Protein AF-A0A089I168-F1 (afdb_monomer)

Solvent-accessible surface area (backbone atoms only — not comparable to full-atom values): 5925 Å² 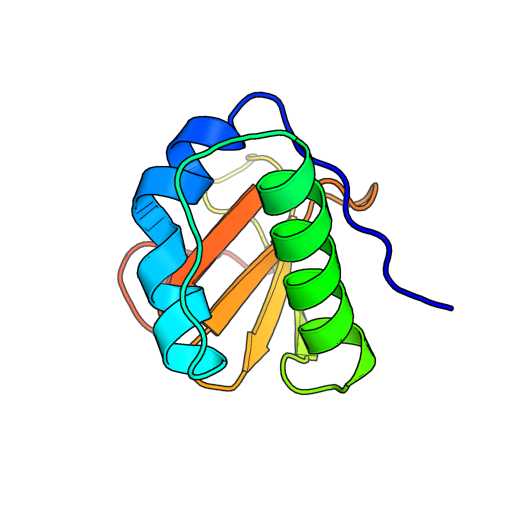total; per-residue (Å²): 133,82,57,71,50,42,83,39,97,60,36,71,60,46,45,72,76,38,45,65,60,55,24,68,67,68,76,48,88,79,77,72,95,48,71,69,49,49,54,49,53,35,50,52,54,21,45,34,49,69,72,56,52,24,38,82,78,49,44,28,21,77,46,93,93,48,72,63,25,42,35,25,46,34,82,63,35,25,41,34,25,39,86,90,33,34,42,66,48,71,41,53,50,82,39,80,72,54,68,48,54,48,73,113

Sequence (104 aa):
MYYSLTSGKNFKSHYLDHKKLLENSLGTKYKNYDDETTTRFLSDLGSLINDGKVKFIGNATLLPNGEVYKVYRGNGLTLTTKQNGEWHTPLESGEGLDKKFIFQ

Structure (mmCIF, N/CA/C/O backbone):
data_AF-A0A089I168-F1
#
_entry.id   AF-A0A089I168-F1
#
loop_
_atom_site.group_PDB
_atom_site.id
_atom_site.type_symbol
_atom_site.label_atom_id
_atom_site.label_alt_id
_atom_site.label_comp_id
_atom_site.label_asym_id
_atom_site.label_entity_id
_atom_site.label_seq_id
_atom_site.pdbx_PDB_ins_code
_atom_site.Cartn_x
_atom_site.Cartn_y
_atom_site.Cartn_z
_atom_site.occupancy
_atom_site.B_iso_or_equiv
_atom_site.auth_seq_id
_atom_site.auth_comp_id
_atom_site.auth_asym_id
_atom_site.auth_atom_id
_atom_site.pdbx_PDB_model_num
ATOM 1 N N . MET A 1 1 ? 4.182 -15.485 12.153 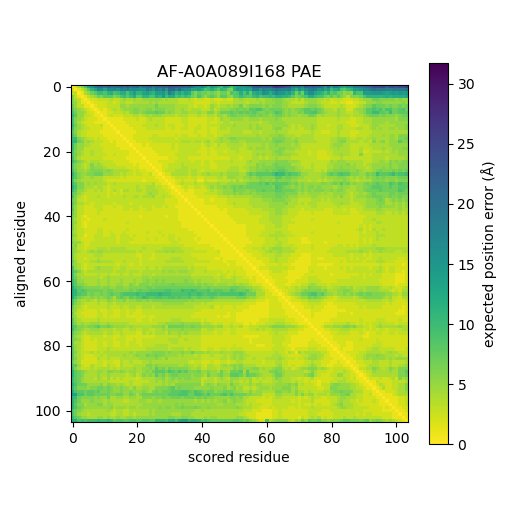1.00 47.38 1 MET A N 1
ATOM 2 C CA . MET A 1 1 ? 5.032 -14.274 12.115 1.00 47.38 1 MET A CA 1
ATOM 3 C C . MET A 1 1 ? 4.111 -13.102 11.850 1.00 47.38 1 MET A C 1
ATOM 5 O O . MET A 1 1 ? 3.387 -13.168 10.870 1.00 47.38 1 MET A O 1
ATOM 9 N N . TYR A 1 2 ? 4.088 -12.095 12.719 1.00 55.12 2 TYR A N 1
ATOM 10 C CA . TYR A 1 2 ? 3.356 -10.858 12.442 1.00 55.12 2 TYR A CA 1
ATOM 11 C C . TYR A 1 2 ? 4.188 -10.009 11.480 1.00 55.12 2 TYR A C 1
ATOM 13 O O . TYR A 1 2 ? 5.354 -9.738 11.770 1.00 55.12 2 TYR A O 1
ATOM 21 N N . TYR A 1 3 ? 3.619 -9.610 10.340 1.00 69.50 3 TYR A N 1
ATOM 22 C CA . TYR A 1 3 ? 4.246 -8.610 9.476 1.00 69.50 3 TYR A CA 1
ATOM 23 C C . TYR A 1 3 ? 4.277 -7.270 10.218 1.00 69.50 3 TYR A C 1
ATOM 25 O O . TYR A 1 3 ? 3.248 -6.612 10.361 1.00 69.50 3 TYR A O 1
ATOM 33 N N . SER A 1 4 ? 5.451 -6.899 10.729 1.00 79.12 4 SER A N 1
ATOM 34 C CA . SER A 1 4 ? 5.694 -5.592 11.339 1.00 79.12 4 SER A CA 1
ATOM 35 C C . SER A 1 4 ? 6.286 -4.669 10.283 1.00 79.12 4 SER A C 1
ATOM 37 O O . SER A 1 4 ? 7.347 -4.966 9.729 1.00 79.12 4 SER A O 1
ATOM 39 N N . LEU A 1 5 ? 5.572 -3.591 9.966 1.00 89.62 5 LEU A N 1
ATOM 40 C CA . LEU A 1 5 ? 6.004 -2.588 8.998 1.00 89.62 5 LEU A CA 1
ATOM 41 C C . LEU A 1 5 ? 6.663 -1.417 9.719 1.00 89.62 5 LEU A C 1
ATOM 43 O O . LEU A 1 5 ? 6.204 -0.993 10.779 1.00 89.62 5 LEU A O 1
ATOM 47 N N . THR A 1 6 ? 7.703 -0.859 9.110 1.00 91.00 6 THR A N 1
ATOM 48 C CA . THR A 1 6 ? 8.350 0.368 9.588 1.00 91.00 6 THR A CA 1
ATOM 49 C C . THR A 1 6 ? 8.052 1.539 8.657 1.00 91.00 6 THR A C 1
ATOM 51 O O . THR A 1 6 ? 7.767 1.356 7.470 1.00 91.00 6 THR A O 1
ATOM 54 N N . SER A 1 7 ? 8.099 2.760 9.190 1.00 88.69 7 SER A N 1
ATOM 55 C CA . SER A 1 7 ? 7.985 3.979 8.392 1.00 88.69 7 SER A CA 1
ATOM 56 C C . SER A 1 7 ? 9.302 4.292 7.676 1.00 88.69 7 SER A C 1
ATOM 58 O O . SER A 1 7 ? 10.384 4.192 8.251 1.00 88.69 7 SER A O 1
ATOM 60 N N . GLY A 1 8 ? 9.200 4.705 6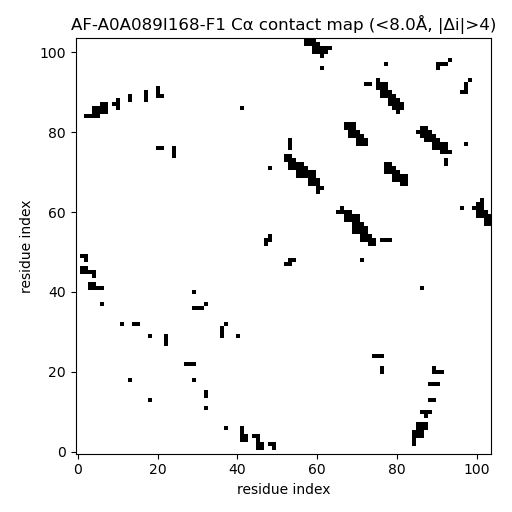.412 1.00 85.81 8 GLY A N 1
ATOM 61 C CA . 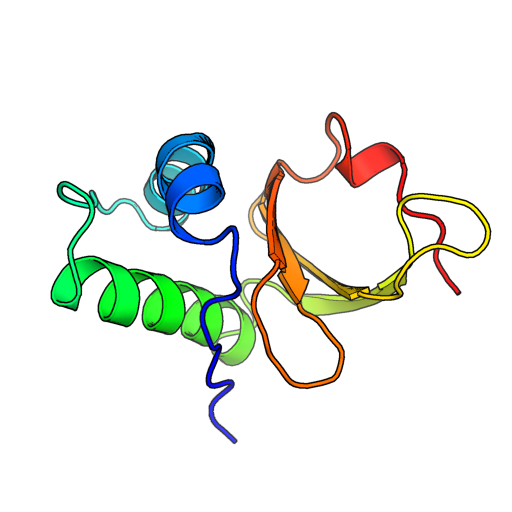GLY A 1 8 ? 10.318 5.254 5.646 1.00 85.81 8 GLY A CA 1
ATOM 62 C C . GLY A 1 8 ? 10.407 6.782 5.726 1.00 85.81 8 GLY A C 1
ATOM 63 O O . GLY A 1 8 ? 9.503 7.462 6.216 1.00 85.81 8 GLY A O 1
ATOM 64 N N . LYS A 1 9 ? 11.471 7.351 5.149 1.00 85.62 9 LYS A N 1
ATOM 65 C CA . LYS A 1 9 ? 11.739 8.809 5.144 1.00 85.62 9 LYS A CA 1
ATOM 66 C C . LYS A 1 9 ? 10.597 9.679 4.589 1.00 85.62 9 LYS A C 1
ATOM 68 O O . LYS A 1 9 ? 10.436 10.819 5.007 1.00 85.62 9 LYS A O 1
ATOM 73 N N . ASN A 1 10 ? 9.798 9.139 3.666 1.00 86.31 10 ASN A N 1
ATOM 74 C CA . ASN A 1 10 ? 8.698 9.850 3.003 1.00 86.31 10 ASN A CA 1
ATOM 75 C C . ASN A 1 10 ? 7.324 9.529 3.614 1.00 86.31 10 ASN A C 1
ATOM 77 O O . ASN A 1 10 ? 6.297 9.903 3.044 1.00 86.31 10 ASN A O 1
ATOM 81 N N . PHE A 1 11 ? 7.285 8.836 4.760 1.00 89.31 11 PHE A N 1
ATOM 82 C CA . PHE A 1 11 ? 6.052 8.269 5.300 1.00 89.31 11 PHE A CA 1
ATOM 83 C C . PHE A 1 11 ? 4.956 9.316 5.508 1.00 89.31 11 PHE A C 1
ATOM 85 O O . PHE A 1 11 ? 3.828 9.122 5.069 1.00 89.31 11 PHE A O 1
ATOM 92 N N . LYS A 1 12 ? 5.301 10.461 6.110 1.00 90.88 12 LYS A N 1
ATOM 93 C CA . LYS A 1 12 ? 4.339 11.531 6.405 1.00 90.88 12 LYS A CA 1
ATOM 94 C C . LYS A 1 12 ? 3.597 12.029 5.160 1.00 90.88 12 LYS A C 1
ATOM 96 O O . LYS A 1 12 ? 2.389 12.226 5.234 1.00 90.88 12 LYS A O 1
ATOM 101 N N . SER A 1 13 ? 4.296 12.225 4.038 1.00 90.38 13 SER A N 1
ATOM 102 C CA . SER A 1 13 ? 3.665 12.683 2.790 1.00 90.38 13 SER A CA 1
ATOM 103 C C . SER A 1 13 ? 2.694 11.629 2.272 1.00 90.38 13 SER A C 1
ATOM 105 O O . SER A 1 13 ? 1.507 11.900 2.140 1.00 90.38 13 SER A O 1
ATOM 107 N N . HIS A 1 14 ? 3.170 10.391 2.105 1.00 88.62 14 HIS A N 1
ATOM 108 C CA . HIS A 1 14 ? 2.342 9.293 1.608 1.00 88.62 14 HIS A CA 1
ATOM 109 C C . HIS A 1 14 ? 1.145 8.997 2.518 1.00 88.62 14 HIS A C 1
ATOM 111 O O . HIS A 1 14 ? 0.064 8.681 2.028 1.00 88.62 14 HIS A O 1
ATOM 117 N N . TYR A 1 15 ? 1.300 9.131 3.836 1.00 90.06 15 TYR A N 1
ATOM 118 C CA . TYR A 1 15 ? 0.187 9.032 4.774 1.00 90.06 15 TYR A CA 1
ATOM 119 C C . TYR A 1 15 ? -0.890 10.083 4.470 1.00 90.06 15 TYR A C 1
ATOM 121 O O . TYR A 1 15 ? -2.061 9.738 4.333 1.00 90.06 15 TYR A O 1
ATOM 129 N N . LEU A 1 16 ? -0.515 11.358 4.335 1.00 90.12 16 LEU A N 1
ATOM 130 C CA . LEU A 1 16 ? -1.475 12.433 4.064 1.00 90.12 16 LEU A CA 1
ATOM 131 C C . LEU A 1 16 ? -2.179 12.249 2.714 1.00 90.12 16 LEU A C 1
ATOM 133 O O . LEU A 1 16 ? -3.395 12.438 2.640 1.00 90.12 16 LEU A O 1
ATOM 137 N N . ASP A 1 17 ? -1.434 11.823 1.696 1.00 87.75 17 ASP A N 1
ATOM 138 C CA . ASP A 1 17 ? -1.933 11.656 0.330 1.00 87.75 17 ASP A CA 1
ATOM 139 C C . ASP A 1 17 ? -2.840 10.424 0.185 1.00 87.75 17 ASP A C 1
ATOM 141 O O . ASP A 1 17 ? -3.825 10.448 -0.556 1.00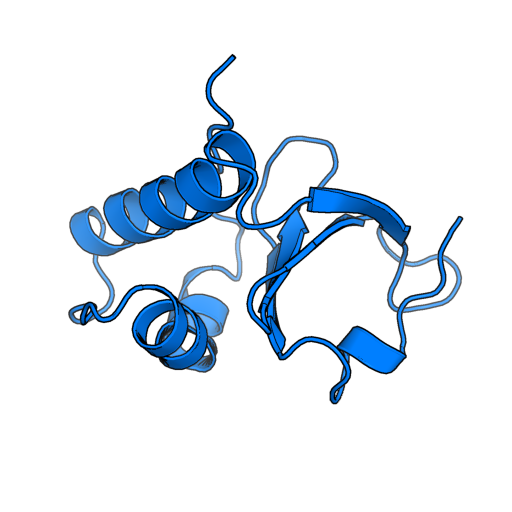 87.75 17 ASP A O 1
ATOM 145 N N . HIS A 1 18 ? -2.545 9.343 0.916 1.00 86.00 18 HIS A N 1
ATOM 146 C CA . HIS A 1 18 ? -3.153 8.034 0.672 1.00 86.00 18 HIS A CA 1
ATOM 147 C C . HIS A 1 18 ? -3.966 7.468 1.837 1.00 86.00 18 HIS A C 1
ATOM 149 O O . HIS A 1 18 ? -4.602 6.427 1.658 1.00 86.00 18 HIS A O 1
ATOM 155 N N . LYS A 1 19 ? -4.040 8.129 3.006 1.00 89.75 19 LYS A N 1
ATOM 156 C CA . LYS A 1 19 ? -4.814 7.600 4.148 1.00 89.75 19 LYS A CA 1
ATOM 157 C C . LYS A 1 19 ? -6.258 7.264 3.788 1.00 89.75 19 LYS A C 1
ATOM 159 O O . LYS A 1 19 ? -6.763 6.242 4.234 1.00 89.75 19 LYS A O 1
ATOM 164 N N . LYS A 1 20 ? -6.892 8.059 2.917 1.00 89.94 20 LYS A N 1
ATOM 165 C CA . LYS A 1 20 ? -8.276 7.838 2.466 1.00 89.94 20 LYS A CA 1
ATOM 166 C C . LYS A 1 20 ? -8.482 6.482 1.783 1.00 89.94 20 LYS A C 1
ATOM 168 O O . LYS A 1 20 ? -9.555 5.910 1.925 1.00 89.94 20 LYS A O 1
ATOM 173 N N . LEU A 1 21 ? -7.475 5.953 1.083 1.00 88.44 21 LEU A N 1
ATOM 174 C CA . LEU A 1 21 ? -7.562 4.622 0.470 1.00 88.44 21 LEU A CA 1
ATOM 175 C C . LEU A 1 21 ? -7.718 3.544 1.545 1.00 88.44 21 LEU A C 1
ATOM 177 O O . LEU A 1 21 ? -8.589 2.681 1.449 1.00 88.44 21 LEU A O 1
ATOM 181 N N . LEU A 1 22 ? -6.915 3.637 2.606 1.00 88.06 22 LEU A N 1
ATOM 182 C CA . LEU A 1 22 ? -6.984 2.696 3.716 1.00 88.06 22 LEU A CA 1
ATOM 183 C C . LEU A 1 22 ? -8.258 2.891 4.550 1.00 88.06 22 LEU A C 1
ATOM 185 O O . LEU A 1 22 ? -8.886 1.909 4.936 1.00 88.06 22 LEU A O 1
ATOM 189 N N . GLU A 1 23 ? -8.691 4.138 4.765 1.00 91.94 23 GLU A N 1
ATOM 190 C CA . GLU A 1 23 ? -9.974 4.441 5.415 1.00 91.94 23 GLU A CA 1
ATOM 191 C C . GLU A 1 23 ? -11.151 3.785 4.686 1.00 91.94 23 GLU A C 1
ATOM 193 O O . GLU A 1 23 ? -12.002 3.172 5.326 1.00 91.94 23 GLU A O 1
ATOM 198 N N . ASN A 1 24 ? -11.183 3.875 3.353 1.00 87.94 24 ASN A N 1
ATOM 199 C CA . ASN A 1 24 ? -12.231 3.264 2.536 1.00 87.94 24 ASN A CA 1
ATOM 200 C C . ASN A 1 24 ? -12.187 1.731 2.600 1.00 87.94 24 ASN A C 1
ATOM 202 O O . ASN A 1 24 ? -13.235 1.093 2.625 1.00 87.94 24 ASN A O 1
ATOM 206 N N . SER A 1 25 ? -10.989 1.142 2.657 1.00 84.44 25 SER A N 1
ATOM 207 C CA . SER A 1 25 ? -10.812 -0.312 2.754 1.00 84.44 25 SER A CA 1
ATOM 208 C C . SER A 1 25 ? -11.214 -0.870 4.128 1.00 84.44 25 SER A C 1
ATOM 210 O O . SER A 1 25 ? -11.776 -1.960 4.216 1.00 84.44 25 SER A O 1
ATOM 212 N N . LEU A 1 26 ? -10.942 -0.127 5.206 1.00 86.12 26 LEU A N 1
ATOM 213 C CA . LEU A 1 26 ? -11.171 -0.572 6.587 1.00 86.12 26 LEU A CA 1
ATOM 214 C C . LEU A 1 26 ? -12.481 -0.065 7.200 1.00 86.12 26 LEU A C 1
ATOM 216 O O . LEU A 1 26 ? -12.880 -0.543 8.259 1.00 86.12 26 LEU A O 1
ATOM 220 N N . GLY A 1 27 ? -13.121 0.937 6.596 1.00 87.69 27 GLY A N 1
ATOM 221 C CA . GLY A 1 27 ? -14.282 1.616 7.173 1.00 87.69 27 GLY A CA 1
ATOM 222 C C . GLY A 1 27 ? -13.958 2.441 8.426 1.00 87.69 27 GLY A C 1
ATOM 223 O O . GLY A 1 27 ? -14.857 2.745 9.207 1.00 87.69 27 GLY A O 1
ATOM 224 N N . THR A 1 28 ? -12.689 2.803 8.649 1.00 88.69 28 THR A N 1
ATOM 225 C CA . THR A 1 28 ? -12.258 3.602 9.813 1.00 88.69 28 THR A CA 1
ATOM 226 C C . THR A 1 28 ? -11.678 4.941 9.375 1.00 88.69 28 THR A C 1
ATOM 228 O O . THR A 1 28 ? -11.292 5.099 8.222 1.00 88.69 28 THR A O 1
ATOM 231 N N . LYS A 1 29 ? -11.610 5.919 10.285 1.00 92.25 29 LYS A N 1
ATOM 232 C CA . LYS A 1 29 ? -10.967 7.217 10.034 1.00 92.25 29 LYS A CA 1
ATOM 233 C C . LYS A 1 29 ? -9.631 7.326 10.756 1.00 92.25 29 LYS A C 1
ATOM 235 O O . LYS A 1 29 ? -9.479 6.832 11.878 1.00 92.25 29 LYS A O 1
ATOM 240 N N . TYR A 1 30 ? -8.679 8.003 10.122 1.00 92.19 30 TYR A N 1
ATOM 241 C CA . TYR A 1 30 ? -7.413 8.370 10.740 1.00 92.19 30 TYR A CA 1
ATOM 242 C C . TYR A 1 30 ? -7.375 9.863 11.068 1.00 92.19 30 TYR A C 1
ATOM 244 O O . TYR A 1 30 ? -7.870 10.714 10.320 1.00 92.19 30 TYR A O 1
ATOM 252 N N . LYS A 1 31 ? -6.751 10.177 12.205 1.00 92.00 31 LYS A N 1
ATOM 253 C CA . LYS A 1 31 ? -6.576 11.543 12.704 1.00 92.00 31 LYS A CA 1
ATOM 254 C C . LYS A 1 31 ? -5.519 12.300 11.880 1.00 92.00 31 LYS A C 1
ATOM 256 O O . LYS A 1 31 ? -5.126 11.908 10.772 1.00 92.00 31 LYS A O 1
ATOM 261 N N . ASN A 1 32 ? -5.086 13.442 12.396 1.00 89.06 32 ASN A N 1
ATOM 262 C CA . ASN A 1 32 ? -3.909 14.120 11.872 1.00 89.06 32 ASN A CA 1
ATOM 263 C C . ASN A 1 32 ? -2.653 13.283 12.127 1.00 89.06 32 ASN A C 1
ATOM 265 O O . ASN A 1 32 ? -2.659 12.362 12.933 1.00 89.06 32 ASN A O 1
ATOM 269 N N . TYR A 1 33 ? -1.599 13.574 11.373 1.00 90.00 33 TYR A N 1
ATOM 270 C CA . TYR A 1 33 ? -0.336 12.865 11.504 1.00 90.00 33 TYR A CA 1
ATOM 271 C C . TYR A 1 33 ? 0.298 13.127 12.879 1.00 90.00 33 TYR A C 1
ATOM 273 O O . TYR A 1 33 ? 0.618 14.274 13.192 1.00 90.00 33 TYR A O 1
ATOM 281 N N . ASP A 1 34 ? 0.509 12.060 13.641 1.00 90.88 34 ASP A N 1
ATOM 282 C CA . ASP A 1 34 ? 1.257 11.998 14.897 1.00 90.88 34 ASP A CA 1
ATOM 283 C C . ASP A 1 34 ? 1.837 10.579 15.076 1.00 90.88 34 ASP A C 1
ATOM 285 O O . ASP A 1 34 ? 1.657 9.706 14.213 1.00 90.88 34 ASP A O 1
ATOM 289 N N . ASP A 1 35 ? 2.568 10.350 16.166 1.00 89.50 35 ASP A N 1
ATOM 290 C CA . ASP A 1 35 ? 3.237 9.070 16.418 1.00 89.50 35 ASP A CA 1
ATOM 291 C C . ASP A 1 35 ? 2.230 7.933 16.653 1.00 89.50 35 ASP A C 1
ATOM 293 O O . ASP A 1 35 ? 2.369 6.858 16.070 1.00 89.50 35 ASP A O 1
ATOM 297 N N . GLU A 1 36 ? 1.162 8.180 17.421 1.00 90.50 36 GLU A N 1
ATOM 298 C CA . GLU A 1 36 ? 0.102 7.194 17.691 1.00 90.50 36 GLU A CA 1
ATOM 299 C C . GLU A 1 36 ? -0.586 6.750 16.392 1.00 90.50 36 GLU A C 1
ATOM 301 O O . GLU A 1 36 ? -0.747 5.557 16.118 1.00 90.50 36 GLU A O 1
ATOM 306 N N . THR A 1 37 ? -0.950 7.715 15.549 1.00 89.81 37 THR A N 1
ATOM 307 C CA . THR A 1 37 ? -1.595 7.482 14.259 1.00 89.81 37 THR A CA 1
ATOM 308 C C . THR A 1 37 ? -0.656 6.763 13.300 1.00 89.81 37 THR A C 1
ATOM 310 O O . THR A 1 37 ? -1.104 5.886 12.566 1.00 89.81 37 THR A O 1
ATOM 313 N N . THR A 1 38 ? 0.642 7.071 13.333 1.00 88.62 38 THR A N 1
ATOM 314 C CA . THR A 1 38 ? 1.662 6.373 12.538 1.00 88.62 38 THR A CA 1
ATOM 315 C C . THR A 1 38 ? 1.757 4.902 12.933 1.00 88.62 38 THR A C 1
ATOM 317 O O . THR A 1 38 ? 1.664 4.028 12.068 1.00 88.62 38 THR A O 1
ATOM 320 N N . THR A 1 39 ? 1.875 4.614 14.233 1.00 91.00 39 THR A N 1
ATOM 321 C CA . THR A 1 39 ? 1.910 3.240 14.749 1.00 91.00 39 THR A CA 1
ATOM 322 C C . THR A 1 39 ? 0.644 2.477 14.373 1.00 91.00 39 THR A C 1
ATOM 324 O O . THR A 1 39 ? 0.730 1.362 13.855 1.00 91.00 39 THR A O 1
ATOM 327 N N . ARG A 1 40 ? -0.532 3.087 14.566 1.00 91.75 40 ARG A N 1
ATOM 328 C CA . ARG A 1 40 ? -1.812 2.473 14.200 1.00 91.75 40 ARG A CA 1
ATOM 329 C C . ARG A 1 40 ? -1.900 2.197 12.698 1.00 91.75 40 ARG A C 1
ATOM 331 O O . ARG A 1 40 ? -2.268 1.097 12.307 1.00 91.75 40 ARG A O 1
ATOM 338 N N . PHE A 1 41 ? -1.528 3.161 11.860 1.00 91.44 41 PHE A N 1
ATOM 339 C CA . PHE A 1 41 ? -1.593 3.029 10.405 1.00 91.44 41 PHE A CA 1
ATOM 340 C C . PHE A 1 41 ? -0.699 1.893 9.886 1.00 91.44 41 PHE A C 1
ATOM 342 O O . PHE A 1 41 ? -1.140 1.071 9.084 1.00 91.44 41 PHE A O 1
ATOM 349 N N . LEU A 1 42 ? 0.539 1.796 10.381 1.00 92.31 42 LEU A N 1
ATOM 350 C CA . LEU A 1 42 ? 1.451 0.698 10.041 1.00 92.31 42 LEU A CA 1
ATOM 351 C C . LEU A 1 42 ? 0.931 -0.659 10.538 1.00 92.31 42 LEU A C 1
ATOM 353 O O . LEU A 1 42 ? 1.014 -1.647 9.807 1.00 92.31 42 LEU A O 1
ATOM 357 N N . SER A 1 43 ? 0.363 -0.706 11.747 1.00 92.06 43 SER A N 1
ATOM 358 C CA . SER A 1 43 ? -0.251 -1.918 12.302 1.00 92.06 43 SER A CA 1
ATOM 359 C C . SER A 1 43 ? -1.445 -2.391 11.471 1.00 92.06 43 SER A C 1
ATOM 361 O O . SER A 1 43 ? -1.568 -3.585 11.189 1.00 92.06 43 SER A O 1
ATOM 363 N N . ASP A 1 44 ? -2.314 -1.475 11.045 1.00 92.12 44 ASP A N 1
ATOM 364 C CA . ASP A 1 44 ? -3.484 -1.795 10.226 1.00 92.12 44 ASP A CA 1
ATOM 365 C C . ASP A 1 44 ? -3.055 -2.355 8.858 1.00 92.12 44 ASP A C 1
ATOM 367 O O . ASP A 1 44 ? -3.569 -3.382 8.412 1.00 92.12 44 ASP A O 1
ATOM 371 N N . LEU A 1 45 ? -2.044 -1.751 8.222 1.00 91.06 45 LEU A N 1
ATOM 372 C CA . LEU A 1 45 ? -1.455 -2.258 6.978 1.00 91.06 45 LEU A CA 1
ATOM 373 C C . LEU A 1 45 ? -0.815 -3.642 7.142 1.00 91.06 45 LEU A C 1
ATOM 375 O O . LEU A 1 45 ? -1.017 -4.517 6.299 1.00 91.06 45 LEU A O 1
ATOM 379 N N . GLY A 1 46 ? -0.062 -3.861 8.223 1.00 92.25 46 GLY A N 1
ATOM 380 C CA . GLY A 1 46 ? 0.507 -5.173 8.535 1.00 92.25 46 GLY A CA 1
ATOM 381 C C . GLY A 1 46 ? -0.582 -6.226 8.748 1.00 92.25 46 GLY A C 1
ATOM 382 O O . GLY A 1 46 ? -0.467 -7.353 8.264 1.00 92.25 46 GLY A O 1
ATOM 383 N N . SER A 1 47 ? -1.685 -5.842 9.394 1.00 91.75 47 SER A N 1
ATOM 384 C CA . SER A 1 47 ? -2.845 -6.712 9.609 1.00 91.75 47 SER A CA 1
ATOM 385 C C . SER A 1 47 ? -3.532 -7.088 8.298 1.00 91.75 47 SER A C 1
ATOM 387 O O . SER A 1 47 ? -3.905 -8.241 8.136 1.00 91.75 47 SER A O 1
ATOM 389 N N . LEU A 1 48 ? -3.613 -6.192 7.304 1.00 91.31 48 LEU A N 1
ATOM 390 C CA . LEU A 1 48 ? -4.135 -6.554 5.976 1.00 91.31 48 LEU A CA 1
ATOM 391 C C . LEU A 1 48 ? -3.346 -7.696 5.315 1.00 91.31 48 LEU A C 1
ATOM 393 O O . LEU A 1 48 ? -3.946 -8.547 4.655 1.00 91.31 48 LEU A O 1
ATOM 397 N N . ILE A 1 49 ? -2.019 -7.709 5.482 1.00 91.94 49 ILE A N 1
ATOM 398 C CA . ILE A 1 49 ? -1.158 -8.787 4.979 1.00 91.94 49 ILE A CA 1
ATOM 399 C C . ILE A 1 49 ? -1.390 -10.062 5.800 1.00 91.94 49 ILE A C 1
ATOM 401 O O . ILE A 1 49 ? -1.610 -11.128 5.227 1.00 91.94 49 ILE A O 1
ATOM 405 N N . ASN A 1 50 ? -1.364 -9.959 7.133 1.00 91.75 50 ASN A N 1
ATOM 406 C CA . ASN A 1 50 ? -1.503 -11.109 8.034 1.00 91.75 50 ASN A CA 1
ATOM 407 C C . ASN A 1 50 ? -2.873 -11.795 7.905 1.00 91.75 50 ASN A C 1
ATOM 409 O O . ASN A 1 50 ? -2.944 -13.021 7.891 1.00 91.75 50 ASN A O 1
ATOM 413 N N . ASP A 1 51 ? -3.940 -11.010 7.753 1.00 91.50 51 ASP A N 1
ATOM 414 C CA . ASP A 1 51 ? -5.314 -11.484 7.560 1.00 91.50 51 ASP A CA 1
ATOM 415 C C . ASP A 1 51 ? -5.539 -12.068 6.152 1.00 91.50 51 ASP A C 1
ATOM 417 O O . ASP A 1 51 ? -6.612 -12.596 5.859 1.00 91.50 51 ASP A O 1
ATOM 421 N N . GLY A 1 52 ? -4.575 -11.921 5.235 1.00 91.25 52 GLY A N 1
ATOM 422 C CA . GLY A 1 52 ? -4.703 -12.346 3.839 1.00 91.25 52 GLY A CA 1
ATOM 423 C C . GLY A 1 52 ? -5.679 -11.505 3.006 1.00 91.25 52 GLY A C 1
ATOM 424 O O . GLY A 1 52 ? -6.056 -11.922 1.907 1.00 91.25 52 GLY A O 1
ATOM 425 N N . LYS A 1 53 ? -6.078 -10.325 3.505 1.00 91.94 53 LYS A N 1
ATOM 426 C CA . LYS A 1 53 ? -6.919 -9.345 2.790 1.00 91.94 53 LYS A CA 1
ATOM 427 C C . LYS A 1 53 ? -6.194 -8.753 1.586 1.00 91.94 53 LYS A C 1
ATOM 429 O O . LYS A 1 53 ? -6.822 -8.469 0.571 1.00 91.94 53 LYS A O 1
ATOM 434 N N . VAL A 1 54 ? -4.875 -8.609 1.695 1.00 92.62 54 VAL A N 1
ATOM 435 C CA . VAL A 1 54 ? -3.974 -8.420 0.557 1.00 92.62 54 VAL A CA 1
ATOM 436 C C . VAL A 1 54 ? -3.009 -9.596 0.491 1.00 92.62 54 VAL A C 1
ATOM 438 O O . VAL A 1 54 ? -2.553 -10.100 1.516 1.00 92.62 54 VAL A O 1
ATOM 441 N N . LYS A 1 55 ? -2.695 -10.054 -0.719 1.00 94.56 55 LYS A N 1
ATOM 442 C CA . LYS A 1 55 ? -1.816 -11.206 -0.947 1.00 94.56 55 LYS A CA 1
ATOM 443 C C . LYS A 1 55 ? -0.577 -10.771 -1.692 1.00 94.56 55 LYS A C 1
ATOM 445 O O . LYS A 1 55 ? -0.671 -9.940 -2.589 1.00 94.56 55 LYS A O 1
ATOM 450 N N . PHE A 1 56 ? 0.565 -11.347 -1.335 1.00 94.94 56 PHE A N 1
ATOM 451 C CA . PHE A 1 56 ? 1.793 -11.150 -2.093 1.00 94.94 56 PHE A CA 1
ATOM 452 C C . PHE A 1 56 ? 1.598 -11.671 -3.519 1.00 94.94 56 PHE A C 1
ATOM 454 O O . PHE A 1 56 ? 1.172 -12.811 -3.699 1.00 94.94 56 PHE A O 1
ATOM 461 N N . ILE A 1 57 ? 1.895 -10.836 -4.511 1.00 95.44 57 ILE A N 1
ATOM 462 C CA . ILE A 1 57 ? 1.758 -11.189 -5.931 1.00 95.44 57 ILE A CA 1
ATOM 463 C C . ILE A 1 57 ? 3.091 -11.208 -6.681 1.00 95.44 57 ILE A C 1
ATOM 465 O O . ILE A 1 57 ? 3.135 -11.670 -7.815 1.00 95.44 57 ILE A O 1
ATOM 469 N N . GLY A 1 58 ? 4.168 -10.717 -6.066 1.00 95.19 58 GLY A N 1
ATOM 470 C CA . GLY A 1 58 ? 5.496 -10.721 -6.667 1.00 95.19 58 GLY A CA 1
ATOM 471 C C . GLY A 1 58 ? 6.350 -9.532 -6.250 1.00 95.19 58 GLY A C 1
ATOM 472 O O . GLY A 1 58 ? 5.907 -8.619 -5.547 1.00 95.19 58 GLY A O 1
ATOM 473 N N . ASN A 1 59 ? 7.598 -9.562 -6.703 1.00 95.75 59 ASN A N 1
ATOM 474 C CA . ASN A 1 59 ? 8.511 -8.435 -6.607 1.00 95.75 59 ASN A CA 1
ATOM 475 C C . ASN A 1 59 ? 8.413 -7.607 -7.890 1.00 95.75 59 ASN A C 1
ATOM 477 O O . ASN A 1 59 ? 8.379 -8.170 -8.982 1.00 95.75 59 ASN A O 1
ATOM 481 N N . ALA A 1 60 ? 8.367 -6.284 -7.769 1.00 95.00 60 ALA A N 1
ATOM 482 C CA . ALA A 1 60 ? 8.269 -5.402 -8.923 1.00 95.00 60 ALA A CA 1
ATOM 483 C C . ALA A 1 60 ? 9.008 -4.083 -8.715 1.00 95.00 60 ALA A C 1
ATOM 485 O O . ALA A 1 60 ? 9.274 -3.661 -7.589 1.00 95.00 60 ALA A O 1
ATOM 486 N N . THR A 1 61 ? 9.285 -3.402 -9.820 1.00 94.12 61 THR A N 1
ATOM 487 C CA . THR A 1 61 ? 9.807 -2.035 -9.831 1.00 94.12 61 THR A CA 1
ATOM 488 C C . THR A 1 61 ? 8.899 -1.112 -10.640 1.00 94.12 61 THR A C 1
ATOM 490 O O . THR A 1 61 ? 8.158 -1.564 -11.512 1.00 94.12 61 THR A O 1
ATOM 493 N N . LEU A 1 62 ? 8.932 0.187 -10.342 1.00 88.69 62 LEU A N 1
ATOM 494 C CA . LEU A 1 62 ? 8.191 1.214 -11.089 1.00 88.69 62 LEU A CA 1
ATOM 495 C C . LEU A 1 62 ? 9.008 1.816 -12.241 1.00 88.69 62 LEU A C 1
ATOM 497 O O . LEU A 1 62 ? 8.446 2.501 -13.094 1.00 88.69 62 LEU A O 1
ATOM 501 N N . LEU A 1 63 ? 10.326 1.598 -12.258 1.00 88.56 63 LEU A N 1
ATOM 502 C CA . LEU A 1 63 ? 11.249 2.138 -13.254 1.00 88.56 63 LEU A CA 1
ATOM 503 C C . LEU A 1 63 ? 12.275 1.065 -13.643 1.00 88.56 63 LEU A C 1
ATOM 505 O O . LEU A 1 63 ? 12.705 0.308 -12.772 1.00 88.56 63 LEU A O 1
ATOM 509 N N . PRO A 1 64 ? 12.733 1.009 -14.905 1.00 86.75 64 PRO A N 1
ATOM 510 C CA . PRO A 1 64 ? 13.851 0.148 -15.279 1.00 86.75 64 PRO A CA 1
ATOM 511 C C . PRO A 1 64 ? 15.072 0.422 -14.389 1.00 86.75 64 PRO A C 1
ATOM 513 O O . PRO A 1 64 ? 15.468 1.574 -14.224 1.00 86.75 64 PRO A O 1
ATOM 516 N N . ASN A 1 65 ? 15.654 -0.633 -13.810 1.00 85.06 65 ASN A N 1
ATOM 517 C CA . ASN A 1 65 ? 16.765 -0.566 -12.844 1.00 85.06 65 ASN A CA 1
ATOM 518 C C . ASN A 1 65 ? 16.458 0.210 -11.545 1.00 85.06 65 ASN A C 1
ATOM 520 O O . ASN A 1 65 ? 17.377 0.626 -10.840 1.00 85.06 65 ASN A O 1
ATOM 524 N N . GLY A 1 66 ? 15.179 0.426 -11.231 1.00 86.69 66 GLY A N 1
ATOM 525 C CA . GLY A 1 66 ? 14.745 1.057 -9.992 1.00 86.69 66 GLY A CA 1
ATOM 526 C C . GLY A 1 66 ? 14.818 0.126 -8.781 1.00 86.69 66 GLY A C 1
ATOM 527 O O . GLY A 1 66 ? 15.169 -1.051 -8.869 1.00 86.69 66 GLY A O 1
ATOM 528 N N . GLU A 1 67 ? 14.432 0.662 -7.624 1.00 90.62 67 GLU A N 1
ATOM 529 C CA . GLU A 1 67 ? 14.279 -0.131 -6.404 1.00 90.62 67 GLU A CA 1
ATOM 530 C C . GLU A 1 67 ? 13.183 -1.199 -6.591 1.00 90.62 67 GLU A C 1
ATOM 532 O O . GLU A 1 67 ? 12.175 -0.970 -7.271 1.00 90.62 67 GLU A O 1
ATOM 537 N N . VAL A 1 68 ? 13.410 -2.382 -6.013 1.00 93.38 68 VAL A N 1
ATOM 538 C CA . VAL A 1 68 ? 12.498 -3.528 -6.093 1.00 93.38 68 VAL A CA 1
ATOM 539 C C . VAL A 1 68 ? 11.678 -3.622 -4.813 1.00 93.38 68 VAL A C 1
ATOM 541 O O . VAL A 1 68 ? 12.216 -3.799 -3.716 1.00 93.38 68 VAL A O 1
ATOM 544 N N . TYR A 1 69 ? 10.361 -3.571 -4.968 1.00 94.12 69 TYR A N 1
ATOM 545 C CA . TYR A 1 69 ? 9.392 -3.655 -3.885 1.00 94.12 69 TYR A CA 1
ATOM 546 C C . TYR A 1 69 ? 8.675 -5.002 -3.906 1.00 94.12 69 TYR A C 1
ATOM 548 O O . TYR A 1 69 ? 8.383 -5.553 -4.967 1.00 94.12 69 TYR A O 1
ATOM 556 N N . LYS A 1 70 ? 8.335 -5.513 -2.723 1.00 95.19 70 LYS A N 1
ATOM 557 C CA . LYS A 1 70 ? 7.320 -6.556 -2.577 1.00 95.19 70 LYS A CA 1
ATOM 558 C C . LYS A 1 70 ? 5.957 -5.920 -2.820 1.00 95.19 70 LYS A C 1
ATOM 560 O O . LYS A 1 70 ? 5.647 -4.900 -2.199 1.00 95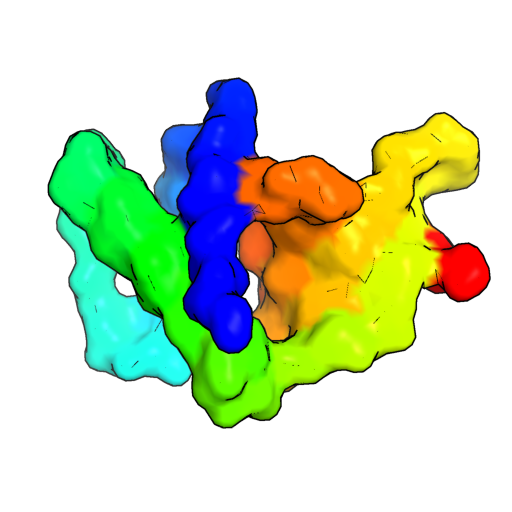.19 70 LYS A O 1
ATOM 565 N N . VAL A 1 71 ? 5.151 -6.524 -3.688 1.00 95.44 71 VAL A N 1
ATOM 566 C CA . VAL A 1 71 ? 3.813 -6.035 -4.028 1.00 95.44 71 VAL A CA 1
ATOM 567 C C . VAL A 1 71 ? 2.760 -6.979 -3.466 1.00 95.44 71 VAL A C 1
ATOM 569 O O . VAL A 1 71 ? 2.802 -8.190 -3.695 1.00 95.44 71 VAL A O 1
ATOM 572 N N . TYR A 1 72 ? 1.792 -6.407 -2.755 1.00 95.12 72 TYR A N 1
ATOM 573 C CA . TYR A 1 72 ? 0.622 -7.107 -2.244 1.00 95.12 72 TYR A CA 1
ATOM 574 C C . TYR A 1 72 ? -0.638 -6.487 -2.836 1.00 95.12 72 TYR A C 1
ATOM 576 O O . TYR A 1 72 ? -0.740 -5.264 -2.881 1.00 95.12 72 TYR A O 1
ATOM 584 N N . ARG A 1 73 ? -1.604 -7.301 -3.269 1.00 94.75 73 ARG A N 1
ATOM 585 C CA . ARG A 1 73 ? -2.883 -6.816 -3.813 1.00 94.75 73 ARG A CA 1
ATOM 586 C C . ARG A 1 73 ? -4.084 -7.500 -3.179 1.00 94.75 73 ARG A C 1
ATOM 588 O O . ARG A 1 73 ? -4.035 -8.692 -2.873 1.00 94.75 73 ARG A O 1
ATOM 595 N N . GLY A 1 74 ? -5.167 -6.748 -3.018 1.00 92.00 74 GLY A N 1
ATOM 596 C CA . GLY A 1 74 ? -6.468 -7.245 -2.572 1.00 92.00 74 GLY A CA 1
ATOM 597 C C . GLY A 1 74 ? -7.378 -6.111 -2.106 1.00 92.00 74 GLY A C 1
ATOM 598 O O . GLY A 1 74 ? -6.901 -5.034 -1.767 1.00 92.00 74 GLY A O 1
ATOM 599 N N . ASN A 1 75 ? -8.696 -6.329 -2.119 1.00 86.12 75 ASN A N 1
ATOM 600 C CA . ASN A 1 75 ? -9.700 -5.346 -1.680 1.00 86.12 75 ASN A CA 1
ATOM 601 C C . ASN A 1 75 ? -9.543 -3.940 -2.303 1.00 86.12 75 ASN A C 1
ATOM 603 O O . ASN A 1 75 ? -9.731 -2.935 -1.622 1.00 86.12 75 ASN A O 1
ATOM 607 N N . GLY A 1 76 ? -9.158 -3.866 -3.583 1.00 87.88 76 GLY A N 1
ATOM 608 C CA . GLY A 1 76 ? -8.924 -2.595 -4.286 1.00 87.88 76 GLY A CA 1
ATOM 609 C C . GLY A 1 76 ? -7.658 -1.842 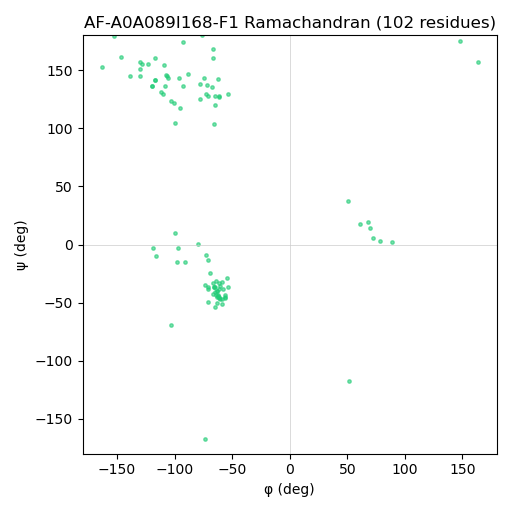-3.856 1.00 87.88 76 GLY A C 1
ATOM 610 O O . GLY A 1 76 ? -7.429 -0.729 -4.322 1.00 87.88 76 GLY A O 1
ATOM 611 N N . LEU A 1 77 ? -6.827 -2.434 -2.993 1.00 91.50 77 LEU A N 1
ATOM 612 C CA . LEU A 1 77 ? -5.593 -1.852 -2.484 1.00 91.50 77 LEU A CA 1
ATOM 613 C C . LEU A 1 77 ? -4.372 -2.611 -3.006 1.00 91.50 77 LEU A C 1
ATOM 615 O O . LEU A 1 77 ? -4.265 -3.834 -2.871 1.00 91.50 77 LEU A O 1
ATOM 619 N N . THR A 1 78 ? -3.405 -1.860 -3.522 1.00 93.31 78 THR A N 1
ATOM 620 C CA . THR A 1 78 ? -2.041 -2.337 -3.721 1.00 93.31 78 THR A CA 1
ATOM 621 C C . THR A 1 78 ? -1.152 -1.769 -2.625 1.00 93.31 78 THR A C 1
ATOM 623 O O . THR A 1 78 ? -1.038 -0.557 -2.470 1.00 93.31 78 THR A O 1
ATOM 626 N N . LEU A 1 79 ? -0.478 -2.636 -1.881 1.00 92.56 79 LEU A N 1
ATOM 627 C CA . LEU A 1 79 ? 0.498 -2.266 -0.865 1.00 92.56 79 LEU A CA 1
ATOM 628 C C . LEU A 1 79 ? 1.903 -2.606 -1.355 1.00 92.56 79 LEU A C 1
ATOM 630 O O . LEU A 1 79 ? 2.133 -3.695 -1.882 1.00 92.56 79 LEU A O 1
ATOM 634 N N . THR A 1 80 ? 2.849 -1.693 -1.142 1.00 92.81 80 THR A N 1
ATOM 635 C CA . THR A 1 80 ? 4.261 -1.929 -1.449 1.00 92.81 80 THR A CA 1
ATOM 636 C C . THR A 1 80 ? 5.141 -1.813 -0.216 1.00 92.81 80 THR A C 1
ATOM 638 O O . THR A 1 80 ? 5.001 -0.889 0.589 1.00 92.81 80 THR A O 1
ATOM 641 N N . THR A 1 81 ? 6.074 -2.754 -0.081 1.00 93.44 81 THR A N 1
ATOM 642 C CA . THR A 1 81 ? 7.109 -2.716 0.955 1.00 93.44 81 THR A CA 1
ATOM 643 C C . THR A 1 81 ? 8.475 -2.941 0.332 1.00 93.44 81 THR A C 1
ATOM 645 O O . THR A 1 81 ? 8.618 -3.663 -0.655 1.00 93.44 81 THR A O 1
ATOM 648 N N . LYS A 1 82 ? 9.516 -2.388 0.942 1.00 92.38 82 LYS A N 1
ATOM 649 C CA . LYS A 1 82 ? 10.889 -2.803 0.667 1.00 92.38 82 LYS A CA 1
ATOM 650 C C . LYS A 1 82 ? 11.122 -4.236 1.147 1.00 92.38 82 LYS A C 1
ATOM 652 O O . LYS A 1 82 ? 10.322 -4.813 1.893 1.00 92.38 82 LYS A O 1
ATOM 657 N N . GLN A 1 83 ? 12.249 -4.814 0.741 1.00 89.06 83 GLN A N 1
ATOM 658 C CA . GLN A 1 83 ? 12.617 -6.178 1.132 1.00 89.06 83 GLN A CA 1
ATOM 659 C C . GLN A 1 83 ? 12.788 -6.328 2.655 1.00 89.06 83 GLN A C 1
ATOM 661 O O . GLN A 1 83 ? 12.411 -7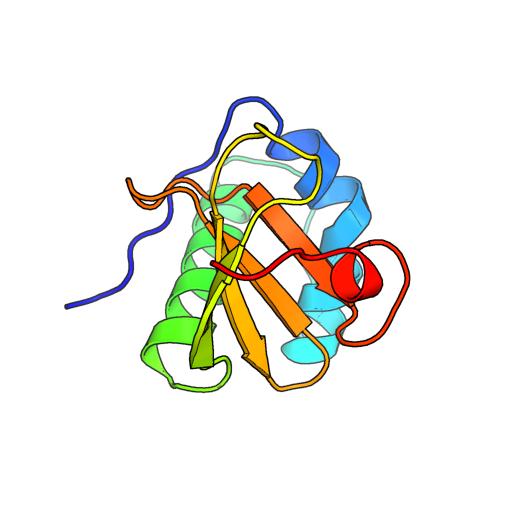.366 3.202 1.00 89.06 83 GLN A O 1
ATOM 666 N N . ASN A 1 84 ? 13.257 -5.268 3.328 1.00 87.81 84 ASN A N 1
ATOM 667 C CA . ASN A 1 84 ? 13.458 -5.186 4.780 1.00 87.81 84 ASN A CA 1
ATOM 668 C C . ASN A 1 84 ? 12.174 -4.918 5.598 1.00 87.81 84 ASN A C 1
ATOM 670 O O . ASN A 1 84 ? 12.265 -4.812 6.816 1.00 87.81 84 ASN A O 1
ATOM 674 N N . GLY A 1 85 ? 11.003 -4.791 4.962 1.00 87.44 85 GLY A N 1
ATOM 675 C CA . GLY A 1 85 ? 9.736 -4.514 5.653 1.00 87.44 85 GLY A CA 1
ATOM 676 C C . GLY A 1 85 ? 9.409 -3.029 5.853 1.00 87.44 85 GLY A C 1
ATOM 677 O O . GLY A 1 85 ? 8.357 -2.720 6.409 1.00 87.44 85 GLY A O 1
ATOM 678 N N . GLU A 1 86 ? 10.244 -2.106 5.363 1.00 91.44 86 GLU A N 1
ATOM 679 C CA . GLU A 1 86 ? 9.887 -0.684 5.312 1.00 91.44 86 GLU A CA 1
ATOM 680 C C . GLU A 1 86 ? 8.715 -0.480 4.350 1.00 91.44 86 GLU A C 1
ATOM 682 O O . GLU A 1 86 ? 8.739 -0.925 3.196 1.00 91.44 86 GLU A O 1
ATOM 687 N N . TRP A 1 87 ? 7.675 0.192 4.826 1.00 90.31 87 TRP A N 1
ATOM 688 C CA . TRP A 1 87 ? 6.538 0.558 4.002 1.00 90.31 87 TRP A CA 1
ATOM 689 C C . TRP A 1 87 ? 6.913 1.665 3.016 1.00 90.31 87 TRP A C 1
ATOM 691 O O . TRP A 1 87 ? 7.574 2.639 3.384 1.00 90.31 87 TRP A O 1
ATOM 701 N N . HIS A 1 88 ? 6.453 1.533 1.771 1.00 86.75 88 HIS A N 1
ATOM 702 C CA . HIS A 1 88 ? 6.684 2.537 0.738 1.00 86.75 88 HIS A CA 1
ATOM 703 C C . HIS A 1 88 ? 5.444 3.402 0.490 1.00 86.75 88 HIS A C 1
ATOM 705 O O . HIS A 1 88 ? 5.459 4.585 0.823 1.00 86.75 88 HIS A O 1
ATOM 711 N N . THR A 1 89 ? 4.382 2.830 -0.086 1.00 84.56 89 THR A N 1
ATOM 712 C CA . THR A 1 89 ? 3.122 3.550 -0.325 1.00 84.56 89 THR A CA 1
ATOM 713 C C . THR A 1 89 ? 1.955 2.586 -0.599 1.00 84.56 89 THR A C 1
ATOM 715 O O . THR A 1 89 ? 2.191 1.480 -1.111 1.00 84.56 89 THR A O 1
ATOM 718 N N . PRO A 1 90 ? 0.693 2.966 -0.305 1.00 82.38 90 PRO A N 1
ATOM 719 C CA . PRO A 1 90 ? -0.491 2.304 -0.822 1.00 82.38 90 PRO A CA 1
ATOM 720 C C . PRO A 1 90 ? -0.881 2.929 -2.170 1.00 82.38 90 PRO A C 1
ATOM 722 O O . PRO A 1 90 ? -0.734 4.130 -2.386 1.00 82.38 90 PRO A O 1
ATOM 725 N N . LEU A 1 91 ? -1.421 2.124 -3.071 1.00 87.06 91 LEU A N 1
ATOM 726 C CA . LEU A 1 91 ? -1.986 2.560 -4.342 1.00 87.06 91 LEU A CA 1
ATOM 727 C C . LEU A 1 91 ? -3.378 1.955 -4.496 1.00 87.06 91 LEU A C 1
ATOM 729 O O . LEU A 1 91 ? -3.687 0.918 -3.907 1.00 87.06 91 LEU A O 1
ATOM 733 N N . GLU A 1 92 ? -4.209 2.585 -5.313 1.00 86.38 92 GLU A N 1
ATOM 734 C CA . GLU A 1 92 ? -5.436 1.956 -5.789 1.00 86.38 92 GLU A CA 1
ATOM 735 C C . GLU A 1 92 ? -5.078 0.850 -6.791 1.00 86.38 92 GLU A C 1
ATOM 737 O O . GLU A 1 92 ? -4.303 1.066 -7.728 1.00 86.38 92 GLU A O 1
ATOM 742 N N . SER A 1 93 ? -5.592 -0.359 -6.565 1.00 86.44 93 SER A N 1
ATOM 743 C CA . SER A 1 93 ? -5.306 -1.491 -7.445 1.00 86.44 93 SER A CA 1
ATOM 744 C C . SER A 1 93 ? -5.924 -1.292 -8.820 1.00 86.44 93 SER A C 1
ATOM 746 O O . SER A 1 93 ? -7.092 -0.948 -8.953 1.00 86.44 93 SER A O 1
ATOM 748 N N . GLY A 1 94 ? -5.145 -1.596 -9.851 1.00 86.06 94 GLY A N 1
ATOM 749 C CA . GLY A 1 94 ? -5.547 -1.476 -11.238 1.00 86.06 94 GLY A CA 1
ATOM 750 C C . GLY A 1 94 ? -5.501 -0.051 -11.773 1.00 86.06 94 GLY A C 1
ATOM 751 O O . GLY A 1 94 ? -5.841 0.123 -12.934 1.00 86.06 94 GLY A O 1
ATOM 752 N N . GLU A 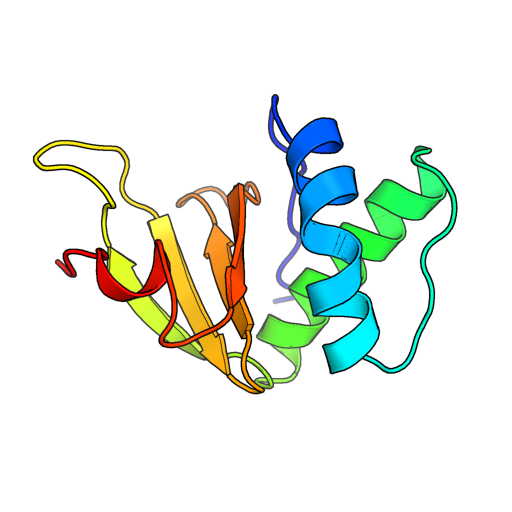1 95 ? -5.059 0.955 -11.013 1.00 86.94 95 GLU A N 1
ATOM 753 C CA . GLU A 1 95 ? -5.085 2.357 -11.443 1.00 86.94 95 GLU A CA 1
ATOM 754 C C . GLU A 1 95 ? -3.736 3.078 -11.311 1.00 86.94 95 GLU A C 1
ATOM 756 O O . GLU A 1 95 ? -2.854 2.706 -10.537 1.00 86.94 95 GLU A O 1
ATOM 761 N N . GLY A 1 96 ? -3.552 4.131 -12.114 1.00 87.94 96 GLY A N 1
ATOM 762 C CA . GLY A 1 96 ? -2.398 5.032 -12.027 1.00 87.94 96 GLY A CA 1
ATOM 763 C C . GLY A 1 96 ? -1.035 4.324 -12.034 1.00 87.94 96 GLY A C 1
ATOM 764 O O . GLY A 1 96 ? -0.648 3.697 -13.021 1.00 87.94 96 GLY A O 1
ATOM 765 N N . LEU A 1 97 ? -0.282 4.469 -10.936 1.00 86.62 97 LEU A N 1
ATOM 766 C CA . LEU A 1 97 ? 1.044 3.860 -10.778 1.00 86.62 97 LEU A CA 1
ATOM 767 C C . LEU A 1 97 ? 0.996 2.333 -10.639 1.00 86.62 97 LEU A C 1
ATOM 769 O O . LEU A 1 97 ? 1.970 1.681 -11.005 1.00 86.62 97 LEU A O 1
ATOM 773 N N . ASP A 1 98 ? -0.117 1.746 -10.190 1.00 89.50 98 ASP A N 1
ATOM 774 C CA . ASP A 1 98 ? -0.237 0.289 -10.055 1.00 89.50 98 ASP A CA 1
ATOM 775 C C . ASP A 1 98 ? -0.139 -0.428 -11.412 1.00 89.50 98 ASP A C 1
ATOM 777 O O . ASP A 1 98 ? 0.415 -1.524 -11.515 1.00 89.50 98 ASP A O 1
ATOM 781 N N . LYS A 1 99 ? -0.596 0.231 -12.484 1.00 91.19 99 LYS A N 1
ATOM 782 C CA . LYS A 1 99 ? -0.481 -0.257 -13.867 1.00 91.19 99 LYS A CA 1
ATOM 783 C C . LYS A 1 99 ? 0.957 -0.225 -14.407 1.00 91.19 99 LYS A C 1
ATOM 785 O O . LYS A 1 99 ? 1.214 -0.806 -15.455 1.00 91.19 99 LYS A O 1
ATOM 790 N N . LYS A 1 100 ? 1.888 0.457 -13.728 1.00 92.06 100 LYS A N 1
ATOM 791 C CA . LYS A 1 100 ? 3.276 0.643 -14.190 1.00 92.06 100 LYS A CA 1
ATOM 792 C C . LYS A 1 100 ? 4.268 -0.350 -13.589 1.00 92.06 100 LYS A C 1
ATOM 794 O O . LYS A 1 100 ? 5.443 -0.290 -13.941 1.00 92.06 100 LYS A O 1
ATOM 799 N N . PHE A 1 101 ? 3.832 -1.231 -12.688 1.00 92.88 101 PHE A N 1
ATOM 800 C CA . PHE A 1 101 ? 4.724 -2.231 -12.110 1.00 92.88 101 PHE A CA 1
ATOM 801 C C . PHE A 1 101 ? 5.286 -3.163 -13.182 1.00 92.88 101 PHE A C 1
ATOM 803 O O . PHE A 1 101 ? 4.548 -3.803 -13.928 1.00 92.88 101 PHE A O 1
ATOM 810 N N . ILE A 1 102 ? 6.609 -3.272 -13.194 1.00 93.75 102 ILE A N 1
ATOM 811 C CA . ILE A 1 102 ? 7.361 -4.258 -13.957 1.00 93.75 102 ILE A CA 1
ATOM 812 C C . ILE A 1 102 ? 7.720 -5.371 -12.975 1.00 93.75 102 ILE A C 1
ATOM 814 O O . ILE A 1 102 ? 8.575 -5.177 -12.107 1.00 93.75 102 ILE A O 1
ATOM 818 N N . PHE A 1 103 ? 7.014 -6.497 -13.068 1.00 92.75 103 PHE A N 1
ATOM 819 C CA . PHE A 1 103 ? 7.261 -7.673 -12.232 1.00 92.75 103 PHE A CA 1
ATOM 820 C C . PHE A 1 103 ? 8.525 -8.408 -12.687 1.00 92.75 103 PHE A C 1
ATOM 822 O O . PHE A 1 103 ? 8.813 -8.455 -13.884 1.00 92.75 103 PHE A O 1
ATOM 829 N N . GLN A 1 104 ? 9.270 -8.938 -11.715 1.00 85.12 104 GLN A N 1
ATOM 830 C CA . GLN A 1 104 ? 10.482 -9.736 -11.924 1.00 85.12 104 GLN A CA 1
ATOM 831 C C . GLN A 1 104 ? 10.199 -11.233 -11.848 1.00 85.12 104 GLN A C 1
ATOM 833 O O . GLN A 1 104 ? 9.343 -11.624 -11.019 1.00 85.12 104 GLN A O 1
#

pLDDT: mean 89.16, std 6.5, range [47.38, 95.75]

Secondary structure (DSSP, 8-state):
-----B--TTHHHHHHHHHHHHHHHHT----SS-HHHHHHHHHHHHHHHHTTSSEEEEEEESSTT---EEEEEETTEEEEE-TTSBEEEEEETTSGGGGG-EE-

Foldseek 3Di:
DQLQADEDPCRLVQCVVCVVVLCVQPVHDADHDDPVSRRVVRNSVSVCDVVVQWDFDAWWDLDVVHAIWTWTDHSQKIWTAHPVRYGDHIDGDPDDSNVRTDGD

Mean predicted aligned error: 3.94 Å

Nearest PDB structures (foldseek):
  1kdk-assembly1_A  TM=3.866E-01  e=2.029E+00  Homo sapiens
  3u7d-assembly2_C  TM=3.169E-01  e=8.989E-01  Homo sapiens
  6pyb-assembly1_A-2  TM=3.933E-01  e=3.145E+00  Homo sapiens
  1lhv-assembly1_A  TM=3.666E-01  e=3.145E+00  Homo sapiens
  1d2s-assembly1_A-2  TM=3.679E-01  e=3.564E+00  Homo sapiens

Radius of gyration: 12.86 Å; Cα contacts (8 Å, |Δi|>4): 174; chains: 1; bounding box: 31×28×33 Å